Protein AF-A0A952JW83-F1 (afdb_monomer_lite)

Radius of gyration: 21.88 Å; chains: 1; bounding box: 51×21×54 Å

Sequence (82 aa):
MWDIDHILPQALGDTNAPENLQILGRPCHRSKTTESDIPHIAKNKRLKARHLGARAPSTRPIPCSRQSPWKRKMNGSVVKRI

Structure (mmCIF, N/CA/C/O backbone):
data_AF-A0A952JW83-F1
#
_entry.id   AF-A0A952JW83-F1
#
loop_
_atom_site.group_PDB
_atom_site.id
_atom_site.type_symbol
_atom_site.label_atom_id
_atom_site.label_alt_id
_atom_site.label_comp_id
_atom_site.label_asym_id
_atom_site.label_entity_id
_atom_site.label_seq_id
_atom_site.pdbx_PDB_ins_code
_atom_site.Cartn_x
_atom_site.Cartn_y
_atom_site.Cartn_z
_atom_site.occupancy
_atom_site.B_iso_or_equiv
_atom_site.auth_seq_id
_atom_site.auth_comp_id
_atom_site.auth_asym_id
_atom_site.auth_atom_id
_atom_site.pdbx_PDB_model_num
ATOM 1 N N . MET A 1 1 ? 25.595 -0.447 -14.410 1.00 80.00 1 MET A N 1
ATOM 2 C CA . MET A 1 1 ? 24.687 -1.598 -14.613 1.00 80.00 1 MET A CA 1
ATOM 3 C C . MET A 1 1 ? 23.256 -1.105 -14.487 1.00 80.00 1 MET A C 1
ATOM 5 O O . MET A 1 1 ? 23.006 -0.244 -13.646 1.00 80.00 1 MET A O 1
ATOM 9 N N . TRP A 1 2 ? 22.389 -1.576 -15.374 1.00 91.62 2 TRP A N 1
ATOM 10 C CA . TRP A 1 2 ? 21.003 -1.147 -15.556 1.00 91.62 2 TRP A CA 1
ATOM 11 C C . TRP A 1 2 ? 20.075 -2.347 -15.372 1.00 91.62 2 TRP A C 1
ATOM 13 O O . TRP A 1 2 ? 20.515 -3.480 -15.563 1.00 91.62 2 TRP A O 1
ATOM 23 N N . ASP A 1 3 ? 18.829 -2.077 -15.003 1.00 93.38 3 ASP A N 1
ATOM 24 C CA . ASP A 1 3 ? 17.784 -3.072 -14.778 1.00 93.38 3 ASP A CA 1
ATOM 25 C C . ASP A 1 3 ? 16.543 -2.689 -15.608 1.00 93.38 3 ASP A C 1
ATOM 27 O O . ASP A 1 3 ? 16.328 -1.508 -15.903 1.00 93.38 3 ASP A O 1
ATOM 31 N N . ILE A 1 4 ? 15.748 -3.682 -16.011 1.00 94.50 4 ILE A N 1
ATOM 32 C CA . ILE A 1 4 ? 14.440 -3.464 -16.644 1.00 94.50 4 ILE A CA 1
ATOM 33 C C . ILE A 1 4 ? 13.394 -3.490 -15.538 1.00 94.50 4 ILE A C 1
ATOM 35 O O . ILE A 1 4 ? 13.336 -4.446 -14.767 1.00 94.50 4 ILE A O 1
ATOM 39 N N . ASP A 1 5 ? 12.577 -2.451 -15.477 1.00 93.50 5 ASP A N 1
ATOM 40 C CA . ASP A 1 5 ? 11.584 -2.254 -14.431 1.00 93.50 5 ASP A CA 1
ATOM 41 C C . ASP A 1 5 ? 10.238 -1.848 -15.033 1.00 93.50 5 ASP A C 1
ATOM 43 O O . ASP A 1 5 ? 10.171 -1.302 -16.138 1.00 93.50 5 ASP A O 1
ATOM 47 N N . HIS A 1 6 ? 9.155 -2.107 -14.306 1.00 95.19 6 HIS A N 1
ATOM 48 C CA . HIS A 1 6 ? 7.819 -1.711 -14.732 1.00 95.19 6 HIS A CA 1
ATOM 49 C C . HIS A 1 6 ? 7.605 -0.210 -14.545 1.00 95.19 6 HIS A C 1
ATOM 51 O O . HIS A 1 6 ? 8.016 0.350 -13.532 1.00 95.19 6 HIS A O 1
ATOM 57 N N . ILE A 1 7 ? 6.909 0.465 -15.456 1.00 93.94 7 ILE A N 1
ATOM 58 C CA . ILE A 1 7 ? 6.479 1.856 -15.250 1.00 93.94 7 ILE A CA 1
ATOM 59 C C . ILE A 1 7 ? 5.451 1.893 -14.115 1.00 93.94 7 ILE A C 1
ATOM 61 O O . ILE A 1 7 ? 5.633 2.617 -13.134 1.00 93.94 7 ILE A O 1
ATOM 65 N N . LEU A 1 8 ? 4.429 1.041 -14.200 1.00 92.81 8 LEU A N 1
ATOM 66 C CA . LEU A 1 8 ? 3.487 0.744 -13.129 1.00 92.81 8 LEU A CA 1
ATOM 67 C C . LEU A 1 8 ? 3.698 -0.695 -12.636 1.00 92.81 8 LEU A C 1
ATOM 69 O O . LEU A 1 8 ? 3.601 -1.639 -13.424 1.00 92.81 8 LEU A O 1
ATOM 73 N N . PRO A 1 9 ? 3.946 -0.906 -11.330 1.00 93.25 9 PRO A N 1
ATOM 74 C CA . PRO A 1 9 ? 4.184 -2.242 -10.799 1.00 93.25 9 PRO A CA 1
ATOM 75 C C . PRO A 1 9 ? 3.029 -3.208 -11.072 1.00 93.25 9 PRO A C 1
ATOM 77 O O . PRO A 1 9 ? 1.871 -2.908 -10.770 1.00 93.25 9 PRO A O 1
ATOM 80 N N . GLN A 1 10 ? 3.351 -4.433 -11.493 1.00 91.44 10 GLN A N 1
ATOM 81 C CA . GLN A 1 10 ? 2.368 -5.506 -11.698 1.00 91.44 10 GLN A CA 1
ATOM 82 C C . GLN A 1 10 ? 1.499 -5.774 -10.453 1.00 91.44 10 GLN A C 1
ATOM 84 O O . GLN A 1 10 ? 0.317 -6.097 -10.549 1.00 91.44 10 GLN A O 1
ATOM 89 N N . ALA A 1 11 ? 2.052 -5.575 -9.252 1.00 90.19 11 ALA A N 1
ATOM 90 C CA . ALA A 1 11 ? 1.320 -5.712 -7.991 1.00 90.19 11 ALA A CA 1
ATOM 91 C C . ALA A 1 11 ? 0.157 -4.709 -7.822 1.00 90.19 11 ALA A C 1
ATOM 93 O O . ALA A 1 11 ? -0.693 -4.909 -6.948 1.00 90.19 11 ALA A O 1
ATOM 94 N N . LEU A 1 12 ? 0.120 -3.640 -8.624 1.00 91.44 12 LEU A N 1
ATOM 95 C CA . LEU A 1 12 ? -0.979 -2.675 -8.696 1.00 91.44 12 LEU A CA 1
ATOM 96 C C . LEU A 1 12 ? -1.990 -2.986 -9.810 1.00 91.44 12 LEU A C 1
ATOM 98 O O . LEU A 1 12 ? -2.983 -2.273 -9.921 1.00 91.44 12 LEU A O 1
ATOM 102 N N . GLY A 1 13 ? -1.796 -4.073 -10.560 1.00 85.44 13 GLY A N 1
ATOM 103 C CA . GLY A 1 13 ? -2.739 -4.557 -11.569 1.00 85.44 13 GLY A CA 1
ATOM 104 C C . GLY A 1 13 ? -2.320 -4.321 -13.017 1.00 85.44 13 GLY A C 1
ATOM 105 O O . GLY A 1 13 ? -3.129 -4.591 -13.899 1.00 85.44 13 GLY A O 1
ATOM 106 N N . ASP A 1 14 ? -1.098 -3.844 -13.267 1.00 88.56 14 ASP A N 1
ATOM 107 C CA . ASP A 1 14 ? -0.579 -3.702 -14.631 1.00 88.56 14 ASP A CA 1
ATOM 108 C C . ASP A 1 14 ? 0.081 -4.999 -15.148 1.00 88.56 14 ASP A C 1
ATOM 110 O O . ASP A 1 14 ? 0.190 -6.005 -14.440 1.00 88.56 14 ASP A O 1
ATOM 114 N N . THR A 1 15 ? 0.504 -4.994 -16.407 1.00 92.56 15 THR A N 1
ATOM 115 C CA . THR A 1 15 ? 0.956 -6.151 -17.179 1.00 92.56 15 THR A CA 1
ATOM 116 C C . THR A 1 15 ? 2.458 -6.109 -17.471 1.00 92.56 15 THR A C 1
ATOM 118 O O . THR A 1 15 ? 3.117 -5.083 -17.324 1.00 92.56 15 THR A O 1
ATOM 121 N N . ASN A 1 16 ? 3.009 -7.243 -17.917 1.00 92.12 16 ASN A N 1
ATOM 122 C CA . ASN A 1 16 ? 4.392 -7.356 -18.404 1.00 92.12 16 ASN A CA 1
ATOM 123 C C . ASN A 1 16 ? 4.527 -6.950 -19.883 1.00 92.12 16 ASN A C 1
ATOM 125 O O . ASN A 1 16 ? 5.406 -7.452 -20.582 1.00 92.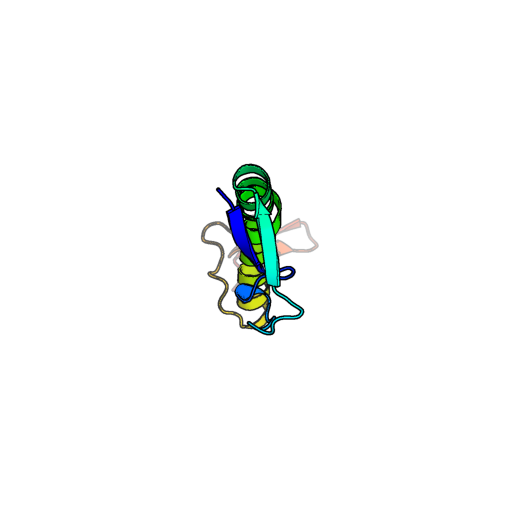12 16 ASN A O 1
ATOM 129 N N . ALA A 1 17 ? 3.611 -6.121 -20.384 1.00 93.00 17 ALA A N 1
ATOM 130 C CA . ALA A 1 17 ? 3.636 -5.684 -21.768 1.00 93.00 17 ALA A CA 1
ATOM 131 C C . ALA A 1 17 ? 4.843 -4.750 -22.006 1.00 93.00 17 ALA A C 1
ATOM 133 O O . ALA A 1 17 ? 5.219 -4.015 -21.086 1.00 93.00 17 ALA A O 1
ATOM 134 N N . PRO A 1 18 ? 5.470 -4.770 -23.197 1.00 92.94 18 PRO A N 1
ATOM 135 C CA . PRO A 1 18 ? 6.652 -3.956 -23.489 1.00 92.94 18 PRO A CA 1
ATOM 136 C C . PRO A 1 18 ? 6.451 -2.458 -23.236 1.00 92.94 18 PRO A C 1
ATOM 138 O O . PRO A 1 18 ? 7.390 -1.770 -22.850 1.00 92.94 18 PRO A O 1
ATOM 141 N N . GLU A 1 19 ? 5.226 -1.963 -23.398 1.00 94.19 19 GLU A N 1
ATOM 142 C CA . GLU A 1 19 ? 4.852 -0.563 -23.186 1.00 94.19 19 GLU A CA 1
ATOM 143 C C . GLU A 1 19 ? 4.911 -0.158 -21.706 1.00 94.19 19 GLU A C 1
ATOM 145 O O . GLU A 1 19 ? 5.045 1.023 -21.399 1.00 94.19 19 GLU A O 1
ATOM 150 N N . ASN A 1 20 ? 4.835 -1.130 -20.790 1.00 95.19 20 ASN A N 1
ATOM 151 C CA . ASN A 1 20 ? 4.967 -0.929 -19.348 1.00 95.19 20 ASN A CA 1
ATOM 152 C C . ASN A 1 20 ? 6.394 -1.215 -18.847 1.00 95.19 20 ASN A C 1
ATOM 154 O O . ASN A 1 20 ? 6.617 -1.246 -17.642 1.00 95.19 20 ASN A O 1
ATOM 158 N N . LEU A 1 21 ? 7.376 -1.448 -19.721 1.00 95.12 21 LEU A N 1
ATOM 159 C CA . LEU A 1 21 ? 8.757 -1.711 -19.314 1.00 95.12 21 LEU A CA 1
ATOM 160 C C . LEU A 1 21 ? 9.662 -0.527 -19.659 1.00 95.12 21 LEU A C 1
ATOM 162 O O . LEU A 1 21 ? 9.592 0.048 -20.741 1.00 95.12 21 LEU A O 1
ATOM 166 N N . GLN A 1 22 ? 10.554 -0.183 -18.736 1.00 94.50 22 GLN A N 1
ATOM 167 C CA . GLN A 1 22 ? 11.557 0.864 -18.909 1.00 94.50 22 GLN A CA 1
ATOM 168 C C . GLN A 1 22 ? 12.920 0.405 -18.391 1.00 94.50 22 GLN A C 1
ATOM 170 O O . GLN A 1 22 ? 13.018 -0.418 -17.482 1.00 94.50 22 GLN A O 1
ATOM 175 N N . ILE A 1 23 ? 13.989 0.962 -18.959 1.00 96.38 23 ILE A N 1
ATOM 176 C CA . ILE A 1 23 ? 15.357 0.722 -18.493 1.00 96.38 23 ILE A CA 1
ATOM 177 C C . ILE A 1 23 ? 15.707 1.791 -17.464 1.00 96.38 23 ILE A C 1
ATOM 179 O O . ILE A 1 23 ? 15.675 2.983 -17.766 1.00 96.38 23 ILE A O 1
ATOM 183 N N . LEU A 1 24 ? 16.099 1.367 -16.266 1.00 95.38 24 LEU A N 1
ATOM 184 C CA . LEU A 1 24 ? 16.533 2.261 -15.201 1.00 95.38 24 LEU A CA 1
ATOM 185 C C . LEU A 1 24 ? 17.958 1.938 -14.759 1.00 95.38 24 LEU A C 1
ATOM 187 O O . LEU A 1 24 ? 18.391 0.788 -14.681 1.00 95.38 24 LEU A O 1
ATOM 191 N N . GLY A 1 25 ? 18.705 2.983 -14.409 1.00 96.88 25 GLY A N 1
ATOM 192 C CA . GLY A 1 25 ? 19.938 2.807 -13.652 1.00 96.88 25 GLY A CA 1
ATOM 193 C C . GLY A 1 25 ? 19.623 2.299 -12.244 1.00 96.88 25 GLY A C 1
ATOM 194 O O . GLY A 1 25 ? 18.641 2.721 -11.638 1.00 96.88 25 GLY A O 1
ATOM 195 N N . ARG A 1 26 ? 20.495 1.458 -11.679 1.00 94.88 26 ARG A N 1
ATOM 196 C CA . ARG A 1 26 ? 20.366 0.934 -10.304 1.00 94.88 26 ARG A CA 1
ATOM 197 C C . ARG A 1 26 ? 19.949 1.953 -9.227 1.00 94.88 26 ARG A C 1
ATOM 199 O O . ARG A 1 26 ? 19.071 1.612 -8.437 1.00 94.88 26 ARG A O 1
ATOM 206 N N . PRO A 1 27 ? 20.534 3.168 -9.132 1.00 95.25 27 PRO A N 1
ATOM 207 C CA . PRO A 1 27 ? 20.107 4.124 -8.107 1.00 95.25 27 PRO A CA 1
ATOM 208 C C . PRO A 1 27 ? 18.666 4.602 -8.328 1.00 95.25 27 PRO A C 1
ATOM 210 O O . PRO A 1 27 ? 17.895 4.658 -7.373 1.00 95.25 27 PRO A O 1
ATOM 213 N N . CYS A 1 28 ? 18.281 4.866 -9.580 1.00 95.50 28 CYS A N 1
ATOM 214 C CA . CYS A 1 28 ? 16.922 5.261 -9.949 1.00 95.50 28 CYS A CA 1
ATOM 215 C C . CYS A 1 28 ? 15.925 4.130 -9.675 1.00 95.50 28 CYS A C 1
ATOM 217 O O . CYS A 1 28 ? 14.889 4.362 -9.061 1.00 95.50 28 CYS A O 1
ATOM 219 N N . HIS A 1 29 ? 16.279 2.899 -10.049 1.00 95.81 29 HIS A N 1
ATOM 220 C CA . HIS A 1 29 ? 15.478 1.708 -9.782 1.00 95.81 29 HIS A CA 1
ATOM 221 C C . HIS A 1 29 ? 15.256 1.498 -8.274 1.00 95.81 29 HIS A C 1
ATOM 223 O O . HIS A 1 29 ? 14.130 1.285 -7.821 1.00 95.81 29 HIS A O 1
ATOM 229 N N . ARG A 1 30 ? 16.313 1.648 -7.462 1.00 95.31 30 ARG A N 1
ATOM 230 C CA . ARG A 1 30 ? 16.225 1.541 -5.999 1.00 95.31 30 ARG A CA 1
ATOM 231 C C . ARG A 1 30 ? 15.348 2.629 -5.383 1.00 95.31 30 ARG A C 1
ATOM 233 O O . ARG A 1 30 ? 14.549 2.310 -4.501 1.00 95.31 30 ARG A O 1
ATOM 240 N N . SER A 1 31 ? 15.507 3.881 -5.815 1.00 96.50 31 SER A N 1
ATOM 241 C CA . SER A 1 31 ? 14.691 5.004 -5.336 1.00 96.50 31 SER A CA 1
ATOM 242 C C . SER A 1 31 ? 13.218 4.778 -5.685 1.00 96.50 31 SER A C 1
ATOM 244 O O . SER A 1 31 ? 12.388 4.739 -4.780 1.00 96.50 31 SER A O 1
ATOM 246 N N . LYS A 1 32 ? 12.902 4.442 -6.944 1.00 94.56 32 LYS A N 1
ATOM 247 C CA . LYS A 1 32 ? 11.538 4.091 -7.377 1.00 94.56 32 LYS A CA 1
ATOM 248 C C . LYS A 1 32 ? 10.929 2.965 -6.534 1.00 94.56 32 LYS A C 1
ATOM 250 O O . LYS A 1 32 ? 9.830 3.124 -5.998 1.00 94.56 32 LYS A O 1
ATOM 255 N N . THR A 1 33 ? 11.673 1.875 -6.340 1.00 95.25 33 THR A N 1
ATOM 256 C CA . THR A 1 33 ? 11.226 0.724 -5.541 1.00 95.25 33 THR A CA 1
ATOM 257 C C . THR A 1 33 ? 10.916 1.125 -4.094 1.00 95.25 33 THR A C 1
ATOM 259 O O . THR A 1 33 ? 9.867 0.774 -3.551 1.00 95.25 33 THR A O 1
ATOM 262 N N . THR A 1 34 ? 11.833 1.855 -3.455 1.00 96.56 34 THR A N 1
ATOM 263 C CA . THR A 1 34 ? 11.781 2.144 -2.013 1.00 96.56 34 THR A CA 1
ATOM 264 C C . THR A 1 34 ? 10.792 3.260 -1.687 1.00 96.56 34 THR A C 1
ATOM 266 O O . THR A 1 34 ? 10.050 3.161 -0.711 1.00 96.56 34 THR A O 1
ATOM 269 N N . GLU A 1 35 ? 10.783 4.322 -2.489 1.00 96.69 35 GLU A N 1
ATOM 270 C CA . GLU A 1 35 ? 10.075 5.568 -2.188 1.00 96.69 35 GLU A CA 1
ATOM 271 C C . GLU A 1 35 ? 8.660 5.602 -2.770 1.00 96.69 35 GLU A C 1
ATOM 273 O O . GLU A 1 35 ? 7.776 6.211 -2.170 1.00 96.69 35 GLU A O 1
ATOM 278 N N . SER A 1 36 ? 8.418 4.927 -3.898 1.00 94.38 36 SER A N 1
ATOM 279 C CA . SER A 1 36 ? 7.122 4.960 -4.588 1.00 94.38 36 SER A CA 1
ATOM 280 C C . SER A 1 36 ? 6.414 3.609 -4.545 1.00 94.38 36 SER A C 1
ATOM 282 O O . SER A 1 36 ? 5.328 3.480 -3.970 1.00 94.38 36 SER A O 1
ATOM 284 N N . ASP A 1 37 ? 7.033 2.569 -5.104 1.00 95.56 37 ASP A N 1
ATOM 285 C CA . ASP A 1 37 ? 6.314 1.337 -5.432 1.00 95.56 37 ASP A CA 1
ATOM 286 C C . ASP A 1 37 ? 5.917 0.546 -4.188 1.00 95.56 37 ASP A C 1
ATOM 288 O O . ASP A 1 37 ? 4.742 0.215 -4.009 1.00 95.56 37 ASP A O 1
ATOM 292 N N . ILE A 1 38 ? 6.862 0.278 -3.281 1.00 97.00 38 ILE A N 1
ATOM 293 C CA . ILE A 1 38 ? 6.579 -0.458 -2.042 1.00 97.00 38 ILE A CA 1
ATOM 294 C C . ILE A 1 38 ? 5.505 0.259 -1.196 1.00 97.00 38 ILE A C 1
ATOM 296 O O . ILE A 1 38 ? 4.538 -0.407 -0.794 1.00 97.00 38 ILE A O 1
ATOM 300 N N . PRO A 1 39 ? 5.591 1.584 -0.943 1.00 96.88 39 PRO A N 1
ATOM 301 C CA . PRO A 1 39 ? 4.536 2.319 -0.245 1.00 96.88 39 PRO A CA 1
ATOM 302 C C . PRO A 1 39 ? 3.163 2.218 -0.919 1.00 96.88 39 PRO A C 1
ATOM 304 O O . PRO A 1 39 ? 2.156 1.958 -0.243 1.00 96.88 39 PRO A O 1
ATOM 307 N N . HIS A 1 40 ? 3.099 2.362 -2.245 1.00 96.44 40 HIS A N 1
ATOM 308 C CA . HIS A 1 40 ? 1.849 2.263 -2.998 1.00 96.44 40 HIS A CA 1
ATOM 309 C C . HIS A 1 40 ? 1.257 0.851 -2.969 1.00 96.44 40 HIS A C 1
ATOM 311 O O . HIS A 1 40 ? 0.056 0.692 -2.718 1.00 96.44 40 HIS A O 1
ATOM 317 N N . ILE A 1 41 ? 2.077 -0.184 -3.139 1.00 96.62 41 ILE A N 1
ATOM 318 C CA . ILE A 1 41 ? 1.657 -1.588 -3.056 1.00 96.62 41 ILE A CA 1
ATOM 319 C C . ILE A 1 41 ? 1.127 -1.896 -1.652 1.00 96.62 41 ILE A C 1
ATOM 321 O O . ILE A 1 41 ? 0.049 -2.479 -1.504 1.00 96.62 41 ILE A O 1
ATOM 325 N N . ALA A 1 42 ? 1.830 -1.468 -0.601 1.00 96.62 42 ALA A N 1
ATOM 326 C CA . ALA A 1 42 ? 1.403 -1.679 0.779 1.00 96.62 42 ALA A CA 1
ATOM 327 C C . ALA A 1 42 ? 0.058 -0.995 1.076 1.00 96.62 42 ALA A C 1
ATOM 329 O O . ALA A 1 42 ? -0.821 -1.597 1.704 1.00 96.62 42 ALA A O 1
ATOM 330 N N . LYS A 1 43 ? -0.143 0.240 0.598 1.00 95.75 43 LYS A N 1
ATOM 331 C CA . LYS A 1 43 ? -1.423 0.954 0.717 1.00 95.75 43 LYS A CA 1
ATOM 332 C C . LYS A 1 43 ? -2.545 0.197 0.009 1.00 95.75 43 LYS A C 1
ATOM 334 O O . LYS A 1 43 ? -3.589 -0.034 0.620 1.00 95.75 43 LYS A O 1
ATOM 339 N N . ASN A 1 44 ? -2.325 -0.240 -1.227 1.00 95.69 44 ASN A N 1
ATOM 340 C CA . ASN A 1 44 ? -3.325 -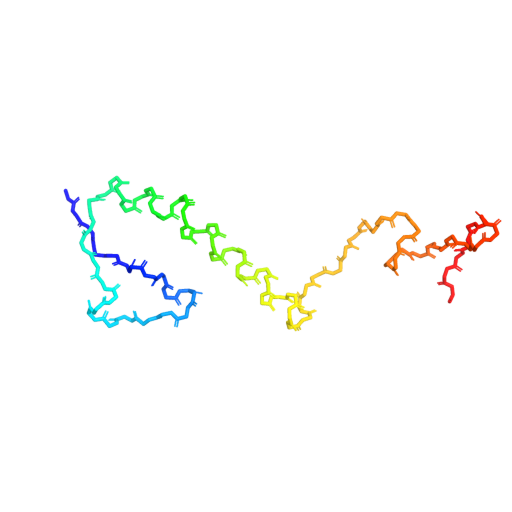0.979 -1.998 1.00 95.69 44 ASN A CA 1
ATOM 341 C C . ASN A 1 44 ? -3.687 -2.319 -1.352 1.00 95.69 44 ASN A C 1
ATOM 343 O O . ASN A 1 44 ? -4.870 -2.634 -1.236 1.00 95.69 44 ASN A O 1
ATOM 347 N N . LYS A 1 45 ? -2.715 -3.059 -0.802 1.00 95.00 45 LYS A N 1
ATOM 348 C CA . LYS A 1 45 ? -2.986 -4.278 -0.017 1.00 95.00 45 LYS A CA 1
ATOM 349 C C . LYS A 1 45 ? -3.891 -3.998 1.190 1.00 95.00 45 LYS A C 1
ATOM 351 O O . LYS A 1 45 ? -4.856 -4.728 1.411 1.00 95.00 45 LYS A O 1
ATOM 356 N N . ARG A 1 46 ? -3.642 -2.917 1.942 1.00 94.81 46 ARG A N 1
ATOM 357 C CA . ARG A 1 46 ? -4.490 -2.507 3.084 1.00 94.81 46 ARG A CA 1
ATOM 358 C C . ARG A 1 46 ? -5.898 -2.102 2.644 1.00 94.81 46 ARG A C 1
ATOM 360 O O . ARG A 1 46 ? -6.871 -2.445 3.315 1.00 94.81 46 ARG A O 1
ATOM 367 N N . LEU A 1 47 ? -6.016 -1.385 1.526 1.00 94.69 47 LEU A N 1
ATOM 368 C CA . LEU A 1 47 ? -7.307 -1.009 0.947 1.00 94.69 47 LEU A CA 1
ATOM 369 C C . LEU A 1 47 ? -8.084 -2.244 0.492 1.00 94.69 47 LEU A C 1
ATOM 371 O O . LEU A 1 47 ? -9.250 -2.380 0.850 1.00 94.69 47 LEU A O 1
ATOM 375 N N . LYS A 1 48 ? -7.441 -3.168 -0.226 1.00 94.62 48 LYS A N 1
ATOM 376 C CA . LYS A 1 48 ? -8.039 -4.441 -0.646 1.00 94.62 48 LYS A CA 1
ATOM 377 C C . LYS A 1 48 ? -8.521 -5.249 0.560 1.00 94.62 48 LYS A C 1
ATOM 379 O O . LYS A 1 48 ? -9.671 -5.669 0.576 1.00 94.62 48 LYS A O 1
ATOM 384 N N . ALA A 1 49 ? -7.709 -5.369 1.613 1.00 94.94 49 ALA A N 1
ATOM 385 C CA . ALA A 1 49 ? -8.112 -6.040 2.852 1.00 94.94 49 ALA A CA 1
ATOM 386 C C . ALA A 1 49 ? -9.335 -5.384 3.520 1.00 94.94 49 ALA A C 1
ATOM 388 O O . ALA A 1 49 ? -10.192 -6.082 4.053 1.00 94.94 49 ALA A O 1
ATOM 389 N N . ARG A 1 50 ? -9.454 -4.049 3.468 1.00 92.38 50 ARG A N 1
ATOM 390 C CA . ARG A 1 50 ? -10.634 -3.332 3.976 1.00 92.38 50 ARG A CA 1
ATOM 391 C C . ARG A 1 50 ? -11.887 -3.616 3.144 1.00 92.38 50 ARG A C 1
ATOM 393 O O . ARG A 1 50 ? -12.934 -3.834 3.739 1.00 92.38 50 ARG A O 1
ATOM 400 N N . HIS A 1 51 ? -11.785 -3.612 1.813 1.00 94.75 51 HIS A N 1
ATOM 401 C CA . HIS A 1 51 ? -12.924 -3.888 0.925 1.00 94.75 51 HIS A CA 1
ATOM 402 C C . HIS A 1 51 ? -13.398 -5.340 1.023 1.00 94.75 51 HIS A C 1
ATOM 404 O O . HIS A 1 51 ? -14.595 -5.588 1.025 1.00 94.75 51 HIS A O 1
ATOM 410 N N . LEU A 1 52 ? -12.468 -6.285 1.167 1.00 96.00 52 LEU A N 1
ATOM 411 C CA . LEU A 1 52 ? -12.780 -7.706 1.324 1.00 96.00 52 LEU A CA 1
ATOM 412 C C . LEU A 1 52 ? -13.224 -8.084 2.747 1.00 96.00 52 LEU A C 1
ATOM 414 O O . LEU A 1 52 ? -13.476 -9.252 3.011 1.00 96.00 52 LEU A O 1
ATOM 418 N N . GLY A 1 53 ? -13.239 -7.143 3.698 1.00 92.81 53 GLY A N 1
ATOM 419 C CA . GLY A 1 53 ? -13.522 -7.444 5.106 1.00 92.81 53 GLY A CA 1
ATOM 420 C C . GLY A 1 53 ? -12.440 -8.272 5.818 1.00 92.81 53 GLY A C 1
ATOM 421 O O . GLY A 1 53 ? -12.570 -8.542 7.005 1.00 92.81 53 GLY A O 1
ATOM 422 N N . ALA A 1 54 ? -11.332 -8.605 5.149 1.00 93.31 54 ALA A N 1
ATOM 423 C CA . ALA A 1 54 ? -10.205 -9.378 5.683 1.00 93.31 54 ALA A CA 1
ATOM 424 C C . ALA A 1 54 ? -9.277 -8.568 6.615 1.00 93.31 54 ALA A C 1
ATOM 426 O O . ALA A 1 54 ? -8.160 -8.983 6.931 1.00 93.31 54 ALA A O 1
ATOM 427 N N . ARG A 1 55 ? -9.696 -7.371 7.036 1.00 89.69 55 ARG A N 1
ATOM 428 C CA . ARG A 1 55 ? -8.938 -6.559 7.987 1.00 89.69 55 ARG A CA 1
ATOM 429 C C . ARG A 1 55 ? -9.096 -7.149 9.386 1.00 89.69 55 ARG A C 1
ATOM 431 O O . ARG A 1 55 ? -10.202 -7.170 9.918 1.00 89.69 55 ARG A O 1
ATOM 438 N N . ALA A 1 56 ? -7.974 -7.519 10.004 1.00 86.25 56 ALA A N 1
ATOM 439 C CA . ALA A 1 56 ? -7.962 -7.950 11.396 1.00 86.25 56 ALA A CA 1
ATOM 440 C C . ALA A 1 56 ? -8.622 -6.888 12.306 1.00 86.25 56 ALA A C 1
ATOM 442 O O . ALA A 1 56 ? -8.334 -5.688 12.156 1.00 86.25 56 ALA A O 1
ATOM 443 N N . PRO A 1 57 ? -9.511 -7.296 13.230 1.00 85.62 57 PRO A N 1
ATOM 444 C CA . PRO A 1 57 ? -10.114 -6.375 14.182 1.00 85.62 57 PRO A CA 1
ATOM 445 C C . PRO A 1 57 ? -9.034 -5.751 15.073 1.00 85.62 57 PRO A C 1
ATOM 447 O O . PRO A 1 57 ? -7.988 -6.349 15.326 1.00 85.62 57 PRO A O 1
ATOM 450 N N . SER A 1 58 ? -9.278 -4.528 15.550 1.00 87.25 58 SER A N 1
ATOM 451 C CA . SER A 1 58 ? -8.352 -3.894 16.490 1.00 87.25 58 SER A CA 1
ATOM 452 C C . SER A 1 58 ? -8.347 -4.663 17.809 1.00 87.25 58 SER A C 1
ATOM 454 O O . SER A 1 58 ? -9.400 -4.850 18.415 1.00 87.25 58 SER A O 1
ATOM 456 N N . THR A 1 59 ? -7.164 -5.047 18.288 1.00 89.81 59 THR A N 1
ATOM 457 C CA . THR A 1 59 ? -6.992 -5.644 19.622 1.00 89.81 59 THR A CA 1
ATOM 458 C C . THR A 1 59 ? -7.172 -4.619 20.743 1.00 89.81 59 THR A C 1
ATOM 460 O O . THR A 1 59 ? -7.457 -4.983 21.880 1.00 89.81 59 THR A O 1
ATOM 463 N N . ARG A 1 60 ? -7.023 -3.324 20.431 1.00 90.38 60 ARG A N 1
ATOM 464 C CA . ARG A 1 60 ? -7.163 -2.196 21.362 1.00 90.38 60 ARG A CA 1
ATOM 465 C C . ARG A 1 60 ? -8.044 -1.115 20.724 1.00 90.38 60 ARG A C 1
ATOM 467 O O . ARG A 1 60 ? -7.526 -0.131 20.192 1.00 90.38 60 ARG A O 1
ATOM 474 N N . PRO A 1 61 ? -9.373 -1.309 20.667 1.00 91.25 61 PRO A N 1
ATOM 475 C CA . PRO A 1 61 ? -10.275 -0.307 20.114 1.00 91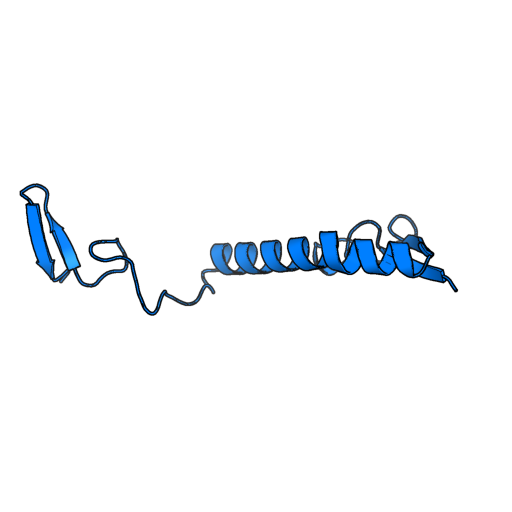.25 61 PRO A CA 1
ATOM 476 C C . PRO A 1 61 ? -10.275 0.956 20.985 1.00 91.25 61 PRO A C 1
ATOM 478 O O . PRO A 1 61 ? -10.174 0.878 22.208 1.00 91.25 61 PRO A O 1
ATOM 481 N N . ILE A 1 62 ? -10.437 2.123 20.353 1.00 91.06 62 ILE A N 1
ATOM 482 C CA . ILE A 1 62 ? -10.556 3.407 21.060 1.00 91.06 62 ILE A CA 1
ATOM 483 C C . ILE A 1 62 ? -11.715 3.309 22.072 1.00 91.06 62 ILE A C 1
ATOM 485 O O . ILE A 1 62 ? -12.790 2.820 21.689 1.00 91.06 62 ILE A O 1
ATOM 489 N N . PRO A 1 63 ? -11.547 3.754 23.334 1.00 89.75 63 PRO A N 1
ATOM 490 C CA . PRO A 1 63 ? -12.611 3.714 24.333 1.00 89.75 63 PRO A CA 1
ATOM 491 C C . PRO A 1 63 ? -13.890 4.382 23.825 1.00 89.75 63 PRO A C 1
ATOM 493 O O . PRO A 1 63 ? -13.843 5.434 23.193 1.00 89.75 63 PRO A O 1
ATOM 496 N N . CYS A 1 64 ? -15.042 3.762 24.082 1.00 90.75 64 CYS A N 1
ATOM 497 C CA . CYS A 1 64 ? -16.353 4.244 23.629 1.00 90.75 64 CYS A CA 1
ATOM 498 C C . CYS A 1 64 ? -16.562 4.323 22.099 1.00 90.75 64 CYS A C 1
ATOM 500 O O . CYS A 1 64 ? -17.611 4.794 21.659 1.00 90.75 64 CYS A O 1
ATOM 502 N N . SER A 1 65 ? -15.623 3.838 21.275 1.00 90.75 65 SER A N 1
ATOM 503 C CA . SER A 1 65 ? -15.824 3.698 19.826 1.00 90.75 65 SER A CA 1
ATOM 504 C C . SER A 1 65 ? -16.777 2.547 19.481 1.00 90.75 65 SER A C 1
ATOM 506 O O . SER A 1 65 ? -17.129 1.721 20.323 1.00 90.75 65 SER A O 1
ATOM 508 N N . ARG A 1 66 ? -17.180 2.446 18.207 1.00 87.38 66 ARG A N 1
ATOM 509 C CA . ARG A 1 66 ? -18.095 1.393 17.729 1.00 87.38 66 ARG A CA 1
ATOM 510 C C . ARG A 1 66 ? -17.598 -0.033 18.002 1.00 87.38 66 ARG A C 1
ATOM 512 O O . ARG A 1 66 ? -18.422 -0.910 18.222 1.00 87.38 66 ARG A O 1
ATOM 519 N N . GLN A 1 67 ? -16.284 -0.254 17.974 1.00 88.62 67 GLN A N 1
ATOM 520 C CA . GLN A 1 67 ? -15.665 -1.565 18.211 1.00 88.62 67 GLN A CA 1
ATOM 521 C C . GLN A 1 67 ? -15.364 -1.828 19.695 1.00 88.62 67 GLN A C 1
ATOM 523 O O . GLN A 1 67 ? -14.957 -2.929 20.049 1.00 88.62 67 GLN A O 1
ATOM 528 N N . SER A 1 68 ? -15.522 -0.825 20.564 1.00 91.75 68 SER A N 1
ATOM 529 C CA . SER A 1 68 ? -15.279 -0.976 21.996 1.00 91.75 68 SER A CA 1
ATOM 530 C C . SER A 1 68 ? -16.459 -1.681 22.681 1.00 91.75 68 SER A C 1
ATOM 532 O O . SER A 1 68 ? -17.614 -1.413 22.329 1.00 91.75 68 SER A O 1
ATOM 534 N N . PRO A 1 69 ? -16.201 -2.502 23.719 1.00 91.44 69 PRO A N 1
ATOM 535 C CA . PRO A 1 69 ? -17.247 -3.035 24.592 1.00 91.44 69 PRO A CA 1
ATOM 536 C C . PRO A 1 69 ? -18.018 -1.951 25.348 1.00 91.44 69 PRO A C 1
ATOM 538 O O . PRO A 1 69 ? -19.086 -2.227 25.878 1.00 91.44 69 PRO A O 1
ATOM 541 N N . TRP A 1 70 ? -17.487 -0.732 25.431 1.00 93.19 70 TRP A N 1
ATOM 542 C CA . TRP A 1 70 ? -18.113 0.388 26.123 1.00 93.19 70 TRP A CA 1
ATOM 543 C C . TRP A 1 70 ? -18.767 1.334 25.115 1.00 93.19 70 TRP A C 1
ATOM 545 O O . TRP A 1 70 ? -18.249 1.550 24.019 1.00 93.19 70 TRP A O 1
ATOM 555 N N . LYS A 1 71 ? -19.908 1.925 25.473 1.00 93.62 71 LYS A N 1
ATOM 556 C CA . LYS A 1 71 ? -20.565 2.993 24.710 1.00 93.62 71 LYS A CA 1
ATOM 557 C C . LYS A 1 71 ? -20.911 4.149 25.638 1.00 93.62 71 LYS A C 1
ATOM 559 O O . LYS A 1 71 ? -21.414 3.924 26.738 1.00 93.62 71 LYS A O 1
ATOM 564 N N . ARG A 1 72 ? -20.674 5.380 25.182 1.00 93.75 72 ARG A N 1
ATOM 565 C CA . ARG A 1 72 ? -21.129 6.591 25.872 1.00 93.75 72 ARG A CA 1
ATOM 566 C C . ARG A 1 72 ? -22.518 6.961 25.355 1.00 93.75 72 ARG A C 1
ATOM 568 O O . ARG A 1 72 ? -22.706 7.085 24.147 1.00 93.75 72 ARG A O 1
ATOM 575 N N . LYS A 1 73 ? -23.495 7.064 26.252 1.00 92.12 73 LYS A N 1
ATOM 576 C CA . LYS A 1 73 ? -24.861 7.504 25.942 1.00 92.12 73 LYS A CA 1
ATOM 577 C C . LYS A 1 73 ? -24.909 9.029 25.783 1.00 92.12 73 LYS A C 1
ATOM 579 O O . LYS A 1 73 ? -23.997 9.731 26.216 1.00 92.12 73 LYS A O 1
ATOM 584 N N . MET A 1 74 ? -26.004 9.542 25.217 1.00 92.94 74 MET A N 1
ATOM 585 C CA . MET A 1 74 ? -26.231 10.990 25.056 1.00 92.94 74 MET A CA 1
ATOM 586 C C . MET A 1 74 ? -26.282 11.737 26.396 1.00 92.94 74 MET A C 1
ATOM 588 O O . MET A 1 74 ? -25.878 12.888 26.470 1.00 92.94 74 MET A O 1
ATOM 592 N N . ASN A 1 75 ? -26.696 11.062 27.473 1.00 93.69 75 ASN A N 1
ATOM 593 C CA . ASN A 1 75 ? -26.681 11.604 28.835 1.00 93.69 75 ASN A CA 1
ATOM 594 C C . ASN A 1 75 ? -25.288 11.568 29.508 1.00 93.69 75 ASN A C 1
ATOM 596 O O . ASN A 1 75 ? -25.193 11.726 30.720 1.00 93.69 75 ASN A O 1
ATOM 600 N N . GLY A 1 76 ? -24.217 11.264 28.767 1.00 91.62 76 GLY A N 1
ATOM 601 C CA . GLY A 1 76 ? -22.841 11.207 29.273 1.00 91.62 76 GLY A CA 1
ATOM 602 C C . GLY A 1 76 ? -22.441 9.900 29.968 1.00 91.62 76 GLY A C 1
ATOM 603 O O . GLY A 1 76 ? -21.247 9.631 30.089 1.00 91.62 76 GLY A O 1
ATOM 604 N N . SER A 1 77 ? -23.391 9.044 30.360 1.00 93.94 77 SER A N 1
ATOM 605 C CA . SER A 1 77 ? -23.078 7.772 31.031 1.00 93.94 77 SER A CA 1
ATOM 606 C C . SER A 1 77 ? -22.359 6.776 30.109 1.00 93.94 77 SER A C 1
ATOM 608 O O . SER A 1 77 ? -22.706 6.629 28.933 1.00 93.94 77 SER A O 1
ATOM 610 N N . VAL A 1 78 ? -21.361 6.066 30.646 1.00 95.62 78 VAL A N 1
ATOM 611 C CA . VAL A 1 78 ? -20.649 4.982 29.950 1.00 95.62 78 VAL A CA 1
ATOM 612 C C . VAL A 1 78 ? -21.226 3.648 30.401 1.00 95.62 78 VAL A C 1
ATOM 614 O O . VAL A 1 78 ? -21.253 3.344 31.588 1.00 95.62 78 VAL A O 1
ATOM 617 N N . VAL A 1 79 ? -21.692 2.843 29.448 1.00 94.06 79 VAL A N 1
ATOM 618 C CA . VAL A 1 79 ? -22.273 1.523 29.721 1.00 94.06 79 VAL A CA 1
ATOM 619 C C . VAL A 1 79 ? -21.645 0.457 28.837 1.00 94.06 79 VAL A C 1
ATOM 621 O O . VAL A 1 79 ? -21.144 0.754 27.748 1.00 94.06 79 VAL A O 1
ATOM 624 N N . LYS A 1 80 ? -21.706 -0.801 29.279 1.00 94.25 80 LYS A N 1
ATOM 625 C CA . LYS A 1 80 ? -21.338 -1.941 28.439 1.00 94.25 80 LYS A CA 1
ATOM 626 C C . LYS A 1 80 ? -22.328 -2.058 27.271 1.00 94.25 80 LYS A C 1
ATOM 628 O O . LYS A 1 80 ? -23.537 -1.877 27.429 1.00 94.25 80 LYS A O 1
ATOM 633 N N . ARG A 1 81 ? -21.806 -2.316 26.078 1.00 88.75 81 ARG A N 1
ATOM 634 C CA . ARG A 1 81 ? -22.551 -2.617 24.859 1.00 88.75 81 ARG A CA 1
ATOM 635 C C . ARG A 1 81 ? -22.902 -4.106 24.900 1.00 88.75 81 ARG A C 1
ATOM 637 O O . ARG A 1 81 ? -22.124 -4.934 24.444 1.00 88.75 81 ARG A O 1
ATOM 644 N N . ILE A 1 82 ? -24.017 -4.404 25.563 1.00 80.31 82 ILE A N 1
ATOM 645 C CA . ILE A 1 82 ? -24.831 -5.596 25.288 1.00 80.31 82 ILE A CA 1
ATOM 646 C C . ILE A 1 82 ? -25.502 -5.450 23.925 1.00 80.31 82 ILE A C 1
ATOM 648 O O . ILE A 1 82 ? -25.786 -4.281 23.547 1.00 80.31 82 ILE A O 1
#

Secondary structure (DSSP, 8-state):
-EEEEESS-GGGT----GGGEEEEEHHHHHHIIIIIIHHHHHHHHHHHHHHTT-PPPPSSPPTTSTTSSEEE-TTS-EEE--

Foldseek 3Di:
DKDKDFCADVLVPDDPDPVRIDIGDPVRVVCCVPPPHVVVSVVVVVVVCVVVVVDDDDPDDDPQDPSDQWHQDPVRDIDGDD

pLDDT: mean 92.9, std 3.4, range [80.0, 97.0]

=== Feature glossary ===
The record interleaves many kinds of information about one protein. Here is each kind framed as the question it answers.

Q: What does the local fold look like, residue by residue?
A: The Foldseek 3Di string encodes local tertiary geometry as a 20-letter alphabet — one character per residue — derived from the relative positions of nearby Cα atoms. Unlike the amino-acid sequence, 3Di is a direct function of the 3D structure, so two proteins with the same fold have similar 3Di strings even at low sequence identity.

Q: Whic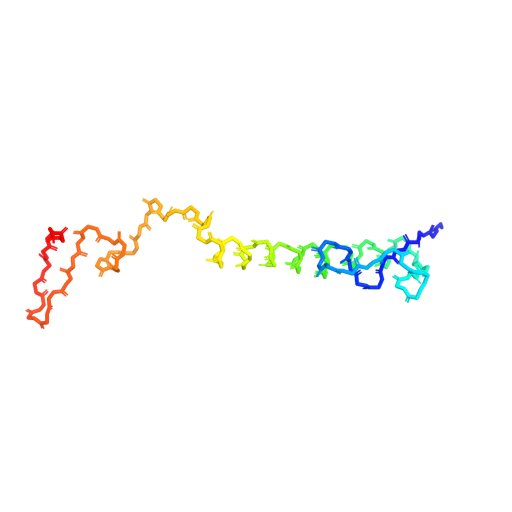h residues are in helice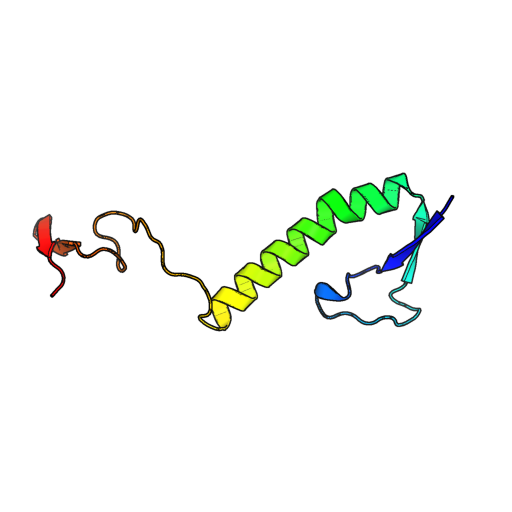s, strands, or loops?
A: The SS8 string is DSSP's per-residue secondary-structure call. α-helix (H) means an i→i+4 H-bond ladder; β-strand (E) means the residue participates in a β-sheet; 3₁₀ (G) and π (I) are tighter and wider helices; T/S are turns/bends; '-' is loop.

Q: How big and how compact is the whole molecule?
A: Radius of gyration (Rg) is the root-mean-square distance of Cα atoms from their centroid — a single number for overall size and compactness. A globular domain of N residues has Rg ≈ 2.2·N^0.38 Å; an extended or disordered chain has a much larger Rg. The Cα contact count is the number of residue pairs whose Cα atoms are within 8 Å and are more than four positions apart in sequence — a standard proxy for tertiary packing density. The bounding box is the smallest axis-aligned box enclosing all Cα atoms.

Q: Where is each backbone atom in 3D?
A: Structure coordinates are given as an mmCIF _atom_site loop: one row per atom with element, residue name, chain id, sequence number, and x/y/z position in Å. Only the four main-chain atoms per residue are included here; side chains are omitted to keep the record compact.

Q: What is the amino-acid chain?
A: Primary structure: the covalent order of the twenty standard amino acids along the backbone. Two proteins with the same sequence will (almost always) fold to the same structure; two with 30% identity often share a fold but not the details.

Q: What if only a Cα trace is available?
A: Three-state secondary structure (P-SEA) collapses the eight DSSP classes into helix (a), strand (b), and coil (c). P-SEA assigns these from Cα geometry alone — distances and angles — without requiring backbone oxygens, so it works on any Cα trace.

Q: What family and function is it annotated with?
A: Database cross-references. InterPro integrates a dozen domain/family signature databases into unified entries with residue-range hits. GO terms attach function/process/location labels with evidence codes. CATH codes position the fold in a four-level structural taxonomy. Organism is the NCBI-taxonomy species name.

Q: How confident is the AlphaFold model at each residue?
A: pLDDT is the predicted lDDT-Cα score: AlphaFold's confidence that the local environment of each residue (all inter-atomic distances within 15 Å) is correctly placed. It is a per-residue number between 0 and 100, with higher meaning more reliable.

Q: How mobile is each atom in the crystal?
A: B-factor (Debye–Waller factor) reflects atomic displacement in the crystal lattice. It is an experimental observable (units Å²), not a prediction; low values mean the atom is pinned down, high values mean it moves or is heterogeneous across the crystal.

Q: Which residues are buried vs exposed?
A: SASA measures how much of the protein is reachable by solvent. It is computed by rolling a water-sized probe over the atomic surface and summing the exposed area (Å²). Per-residue SASA distinguishes core (buried, low SASA) from surface (exposed, high SASA) residues; total SASA is a whole-molecule size measure.

Q: What do the diagnostic plots show?
A: Plot images: a contact map (which residues are close in 3D, as an N×N binary image), a Ramachandran scatter (backbone torsion angles, revealing secondary-structure composition at a glance), and — for AlphaFold structures — a PAE heatmap (pairwise prediction confidence).

Q: What known structures does this most resemble?
A: The Foldseek neighbor list gives the closest experimentally determined structures in the PDB, ranked by structural alignment. TM-score near 1 means near-identical fold; near 0.3 means only rough topology match. This is how one finds what a novel AlphaFold prediction most resembles in the solved-structure universe.

Q: Are the domains correctly placed relative to each other?
A: Predicted aligned error is AlphaFold's pairwise confidence. Unlike pLDDT (per-residue), PAE is per-residue-pair and captures whet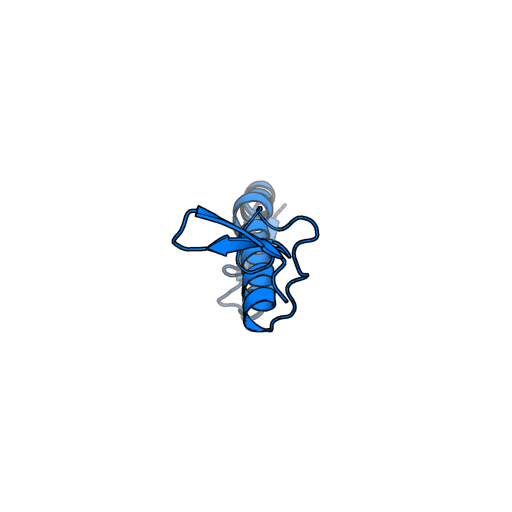her two parts of the structure are correctly placed relative to each other. Units are ångströms of expected positional error.

Q: What do the rendered images show?
A: Structure images are PyMOL renders from six orthogonal camera directions. Cartoon representation draws helices as coils and strands as arrows; sticks shows the backbone as bonds; surface shows the solvent-excluded envelope. Rainbow coloring maps sequence position to hue (blue→red, N→C); chain coloring assigns a distinct color per polypeptide.

Q: What are the backbone torsion angles?
A: φ (phi) and ψ (psi) are the two rotatable backbone dihedrals per residue: φ is the C(i-1)–N–Cα–C torsion, ψ is the N–Cα–C–N(i+1) torsion, both in degrees on (−180°, 180°]. α-helical residues cluster near (−60°, −45°); β-strand residues near (−120°, +130°). A Ramachandran plot is simply a scatter of (φ, ψ) for every residue.